Protein AF-A0A4Q3VK44-F1 (afdb_monomer)

Solvent-accessible surface area (backbone atoms only — not comparable to full-atom values): 5790 Å² total; per-residue (Å²): 131,89,72,90,63,63,54,71,59,54,48,50,52,52,51,51,50,52,51,50,54,51,50,53,52,50,52,52,50,31,58,75,70,68,22,77,59,22,36,64,91,47,73,92,56,60,72,62,84,53,79,90,42,42,72,66,26,26,54,54,34,42,50,52,55,50,50,54,52,52,49,53,51,53,50,51,53,49,51,54,48,46,58,72,71,54,60,96,82,49,73,83,63,60,65,76,79,110

Secondary structure (DSSP, 8-state):
------HHHHHHHHHHHHHHHHHHHHHHHHHHTT-TTSSTT--SS-----GGG-HHHHHHHHHHHHHHHHHHHHHHHHHHHHHHHS-TTSHHHHTT--

Mean predicted aligned error: 10.33 Å

Foldseek 3Di:
DDDPPPCVLVVLVVVLVVLVVVLVVLVVVCVVVVLCPLQPPDPPDSPDPDVVSDPVSSVSNNVSSVSVVVSVVSVVVSVVCCPVVDDPDDPVVVVVVD

pLDDT: mean 77.6, std 15.22, range [37.81, 96.0]

Radius of gyration: 18.38 Å; Cα contacts (8 Å, |Δi|>4): 56; chains: 1; bounding box: 50×28×42 Å

Structure (mmCIF, N/CA/C/O backbone):
data_AF-A0A4Q3VK44-F1
#
_entry.id   AF-A0A4Q3VK44-F1
#
loop_
_atom_site.group_PDB
_atom_site.id
_atom_site.type_symbol
_atom_site.label_atom_id
_atom_site.label_alt_id
_atom_site.label_comp_id
_atom_site.label_asym_id
_atom_site.label_entity_id
_atom_site.label_seq_id
_atom_site.pdbx_PDB_ins_code
_atom_site.Cartn_x
_atom_site.Cartn_y
_atom_site.Cartn_z
_atom_site.occupancy
_atom_site.B_iso_or_equiv
_atom_site.auth_seq_id
_atom_site.auth_comp_id
_atom_site.auth_asym_id
_atom_site.auth_atom_id
_atom_site.pdbx_PDB_model_num
ATOM 1 N N . MET A 1 1 ? -29.161 10.715 18.474 1.00 37.81 1 MET A N 1
ATOM 2 C CA . MET A 1 1 ? -28.484 9.730 19.346 1.00 37.81 1 MET A CA 1
ATOM 3 C C . MET A 1 1 ? -26.992 9.792 19.032 1.00 37.81 1 MET A C 1
ATOM 5 O O . MET A 1 1 ? -26.635 9.383 17.934 1.00 37.81 1 MET A O 1
ATOM 9 N N . PRO A 1 2 ? -26.130 10.383 19.879 1.00 45.47 2 PRO A N 1
ATOM 10 C CA . PRO A 1 2 ? -24.696 10.406 19.609 1.00 45.47 2 PRO A CA 1
ATOM 11 C C . PRO A 1 2 ? -24.111 9.024 19.925 1.00 45.47 2 PRO A C 1
ATOM 13 O O . PRO A 1 2 ? -23.818 8.692 21.070 1.00 45.47 2 PRO A O 1
ATOM 16 N N . GLU A 1 3 ? -24.003 8.187 18.896 1.00 53.88 3 GLU A N 1
ATOM 17 C CA . GLU A 1 3 ? -23.209 6.963 18.935 1.00 53.88 3 GLU A CA 1
ATOM 18 C C . GLU A 1 3 ? -21.763 7.363 19.248 1.00 53.88 3 GLU A C 1
ATOM 20 O O . GLU A 1 3 ? -21.166 8.142 18.500 1.00 53.88 3 G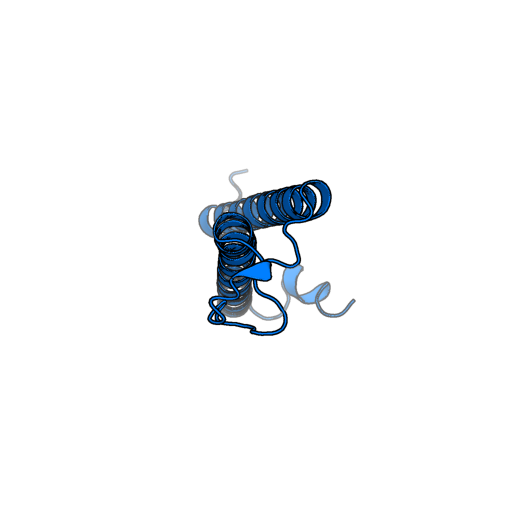LU A O 1
ATOM 25 N N . ASN A 1 4 ? -21.198 6.867 20.357 1.00 56.00 4 ASN A N 1
ATOM 26 C CA . ASN A 1 4 ? -19.759 6.952 20.587 1.00 56.00 4 ASN A CA 1
ATOM 27 C C . ASN A 1 4 ? -19.104 6.079 19.506 1.00 56.00 4 ASN A C 1
ATOM 29 O O . ASN A 1 4 ? -18.966 4.862 19.591 1.00 56.00 4 ASN A O 1
ATOM 33 N N . ARG A 1 5 ? -18.867 6.693 18.355 1.00 61.66 5 ARG A N 1
ATOM 34 C CA . ARG A 1 5 ? -18.213 6.051 17.236 1.00 61.66 5 ARG A CA 1
ATOM 35 C C . ARG A 1 5 ? -16.736 6.147 17.566 1.00 61.66 5 ARG A C 1
ATOM 37 O O . ARG A 1 5 ? -16.248 7.237 17.847 1.00 61.66 5 ARG A O 1
ATOM 44 N N . ASN A 1 6 ? -16.027 5.022 17.574 1.00 65.62 6 ASN A N 1
ATOM 45 C CA . ASN A 1 6 ? -14.568 5.007 17.677 1.00 65.62 6 ASN A CA 1
ATOM 46 C C . ASN A 1 6 ? -13.989 5.684 16.421 1.00 65.62 6 ASN A C 1
ATOM 48 O O . ASN A 1 6 ? -13.533 5.011 15.499 1.00 65.62 6 ASN A O 1
ATOM 52 N N . THR A 1 7 ? -14.073 7.012 16.349 1.00 73.88 7 THR A N 1
ATOM 53 C CA . THR A 1 7 ? -13.762 7.830 15.173 1.00 73.88 7 THR A CA 1
ATOM 54 C C . THR A 1 7 ? -12.325 7.619 14.737 1.00 73.88 7 THR A C 1
ATOM 56 O O . THR A 1 7 ? -12.083 7.518 13.544 1.00 73.88 7 THR A O 1
ATOM 59 N N . GLY A 1 8 ? -11.398 7.420 15.680 1.00 80.62 8 GLY A N 1
ATOM 60 C CA . GLY A 1 8 ? -10.009 7.067 15.377 1.00 80.62 8 GLY A CA 1
ATOM 61 C C . GLY A 1 8 ? -9.849 5.711 14.676 1.00 80.62 8 GLY A C 1
ATOM 62 O O . GLY A 1 8 ? -9.104 5.614 13.708 1.00 80.62 8 GLY A O 1
ATOM 63 N N . PHE A 1 9 ? -10.576 4.672 15.106 1.00 83.06 9 PHE A N 1
ATOM 64 C CA . PHE A 1 9 ? -10.524 3.350 14.462 1.00 83.06 9 PHE A CA 1
ATOM 65 C C . PHE A 1 9 ? -11.199 3.369 13.087 1.00 83.06 9 PHE A C 1
ATOM 67 O O . PHE A 1 9 ? -10.669 2.824 12.124 1.00 83.06 9 PHE A O 1
ATOM 74 N N . VAL A 1 10 ? -12.353 4.036 12.986 1.00 84.69 10 VAL A N 1
ATOM 75 C CA . VAL A 1 10 ? -13.087 4.189 11.724 1.00 84.69 10 VAL A CA 1
ATOM 76 C C . VAL A 1 10 ? -12.272 5.006 10.720 1.00 84.69 10 VAL A C 1
ATOM 78 O O . VAL A 1 10 ? -12.158 4.597 9.570 1.00 84.69 10 VAL A O 1
ATOM 81 N N . ALA A 1 11 ? -11.662 6.114 11.147 1.00 87.69 11 ALA A N 1
ATOM 82 C CA . ALA A 1 11 ? -10.780 6.912 10.302 1.00 87.69 11 ALA A CA 1
ATOM 83 C C . ALA A 1 11 ? -9.582 6.086 9.821 1.00 87.69 11 ALA A C 1
ATOM 85 O O . ALA A 1 11 ? -9.310 6.070 8.627 1.00 87.69 11 ALA A O 1
ATOM 86 N N . PHE A 1 12 ? -8.933 5.332 10.714 1.00 88.88 12 PHE A N 1
ATOM 87 C CA . PHE A 1 12 ? -7.818 4.460 10.345 1.00 88.88 12 PHE A CA 1
ATOM 88 C C . PHE A 1 12 ? -8.224 3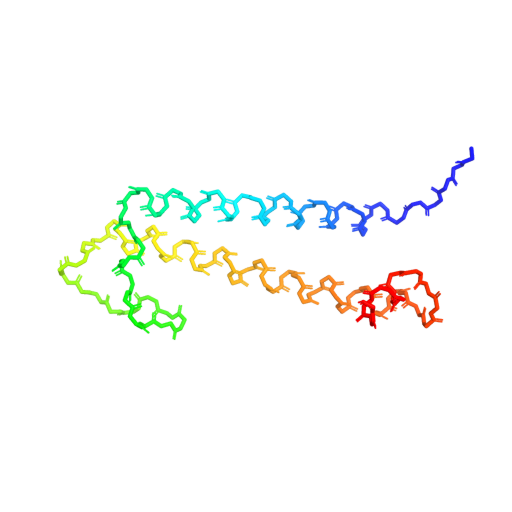.387 9.323 1.00 88.88 12 PHE A C 1
ATOM 90 O O . PHE A 1 12 ? -7.520 3.186 8.336 1.00 88.88 12 PHE A O 1
ATOM 97 N N . ALA A 1 13 ? -9.382 2.747 9.509 1.00 89.94 13 ALA A N 1
ATOM 98 C CA . ALA A 1 13 ? -9.906 1.758 8.569 1.00 89.94 13 ALA A CA 1
ATOM 99 C C . ALA A 1 13 ? -10.205 2.367 7.187 1.00 89.94 13 ALA A C 1
ATOM 101 O O . ALA A 1 13 ? -9.830 1.790 6.166 1.00 89.94 13 ALA A O 1
ATOM 102 N N . TRP A 1 14 ? -10.823 3.553 7.138 1.00 92.50 14 TRP A N 1
ATOM 103 C CA . TRP A 1 14 ? -11.062 4.272 5.882 1.00 92.50 14 TRP A CA 1
ATOM 104 C C . TRP A 1 14 ? -9.763 4.717 5.206 1.00 92.50 14 TRP A C 1
ATOM 106 O O . TRP A 1 14 ? -9.630 4.568 3.993 1.00 92.50 14 TRP A O 1
ATOM 116 N N . SER A 1 15 ? -8.781 5.205 5.969 1.00 91.62 15 SER A N 1
ATOM 117 C CA . SER A 1 15 ? -7.456 5.535 5.437 1.00 91.62 15 SER A CA 1
ATOM 118 C C . SER A 1 15 ? -6.780 4.306 4.832 1.00 91.62 15 SER A C 1
ATOM 120 O O . SER A 1 15 ? -6.266 4.382 3.718 1.00 91.62 15 SER A O 1
ATOM 122 N N . LEU A 1 16 ? -6.829 3.159 5.518 1.00 93.25 16 LEU A N 1
ATOM 123 C CA . LEU A 1 16 ? -6.270 1.907 5.012 1.00 93.25 16 LEU A CA 1
ATOM 124 C C . LEU A 1 16 ? -6.963 1.465 3.714 1.00 93.25 16 LEU A C 1
ATOM 126 O O . LEU A 1 16 ? -6.290 1.031 2.779 1.00 93.25 16 LEU A O 1
ATOM 130 N N . LEU A 1 17 ? -8.289 1.607 3.628 1.00 93.44 17 LEU A N 1
ATOM 131 C CA . LEU A 1 17 ? -9.055 1.295 2.421 1.00 93.44 17 LEU A CA 1
ATOM 132 C C . LEU A 1 17 ? -8.615 2.165 1.236 1.00 93.44 17 LEU A C 1
ATOM 134 O O . LEU A 1 17 ? -8.312 1.635 0.168 1.00 93.44 17 LEU A O 1
ATOM 138 N N . VAL A 1 18 ? -8.532 3.483 1.428 1.00 95.25 18 VAL A N 1
ATOM 139 C CA . VAL A 1 18 ? -8.095 4.419 0.379 1.00 95.25 18 VAL A CA 1
ATOM 140 C C . VAL A 1 18 ? -6.668 4.106 -0.074 1.00 95.25 18 VAL A C 1
ATOM 142 O O . VAL A 1 18 ? -6.409 4.065 -1.276 1.00 95.25 18 VAL A O 1
ATOM 145 N N . LEU A 1 19 ? -5.756 3.815 0.861 1.00 94.12 19 LEU A N 1
ATOM 146 C CA . LEU A 1 19 ? -4.381 3.421 0.539 1.00 94.12 19 LEU A CA 1
ATOM 147 C C . LEU A 1 19 ? -4.326 2.124 -0.281 1.00 94.12 19 LEU A C 1
ATOM 149 O O . LEU A 1 19 ? -3.549 2.041 -1.229 1.00 94.12 19 LEU A O 1
ATOM 153 N N . ASN A 1 20 ? -5.169 1.135 0.028 1.00 94.94 20 ASN A N 1
ATOM 154 C CA . ASN A 1 20 ? -5.266 -0.094 -0.766 1.00 94.94 20 ASN A CA 1
ATOM 155 C C . ASN A 1 20 ? -5.762 0.186 -2.190 1.00 94.94 20 ASN A C 1
ATOM 157 O O . ASN A 1 20 ? -5.168 -0.300 -3.150 1.00 94.94 20 ASN A O 1
ATOM 161 N N . VAL A 1 21 ? -6.810 1.001 -2.342 1.00 96.00 21 VAL A N 1
ATOM 162 C CA . VAL A 1 21 ? -7.334 1.385 -3.663 1.00 96.00 21 VAL A CA 1
ATOM 163 C C . VAL A 1 21 ? -6.268 2.121 -4.478 1.00 96.00 21 VAL A C 1
ATOM 165 O O . VAL A 1 21 ? -6.051 1.794 -5.646 1.00 96.00 21 VAL A O 1
ATOM 168 N N . ALA A 1 22 ? -5.546 3.057 -3.857 1.00 94.25 22 ALA A N 1
ATOM 169 C CA . ALA A 1 22 ? -4.432 3.753 -4.493 1.00 94.25 22 ALA A CA 1
ATOM 170 C C . ALA A 1 22 ? -3.315 2.782 -4.913 1.00 94.25 22 ALA A C 1
ATOM 172 O O . ALA A 1 22 ? -2.790 2.891 -6.022 1.00 94.25 22 ALA A O 1
ATOM 173 N N . ALA A 1 23 ? -2.993 1.789 -4.078 1.00 93.31 23 ALA A N 1
ATOM 174 C CA . ALA A 1 23 ? -1.967 0.801 -4.392 1.00 93.31 23 ALA A CA 1
ATOM 175 C C . ALA A 1 23 ? -2.340 -0.130 -5.546 1.00 93.31 23 ALA A C 1
ATOM 177 O O . ALA A 1 23 ? -1.490 -0.429 -6.389 1.00 93.31 23 ALA A O 1
ATOM 178 N N . VAL A 1 24 ? -3.608 -0.536 -5.630 1.00 93.44 24 VAL A N 1
ATOM 179 C CA . VAL A 1 24 ? -4.134 -1.295 -6.772 1.00 93.44 24 VAL A CA 1
ATOM 180 C C . VAL A 1 24 ? -4.069 -0.452 -8.045 1.00 93.44 24 VAL A C 1
ATOM 182 O O . VAL A 1 24 ? -3.563 -0.929 -9.059 1.00 93.44 24 VAL A O 1
ATOM 185 N N . GLY A 1 25 ? -4.499 0.813 -7.990 1.00 94.69 25 GLY A N 1
ATOM 186 C CA . GLY A 1 25 ? -4.407 1.738 -9.124 1.00 94.69 25 GLY A CA 1
ATOM 187 C C . GLY A 1 25 ? -2.968 1.937 -9.609 1.00 94.69 25 GLY A C 1
ATOM 188 O O . GLY A 1 25 ? -2.698 1.868 -10.808 1.00 94.69 25 GLY A O 1
ATOM 189 N N . TRP A 1 26 ? -2.018 2.086 -8.682 1.00 92.69 26 TRP A N 1
ATOM 190 C CA . TRP A 1 26 ? -0.593 2.147 -9.008 1.00 92.69 26 TRP A CA 1
ATOM 191 C C . TRP A 1 26 ? -0.100 0.854 -9.672 1.00 92.69 26 TRP A C 1
ATOM 193 O O . TRP A 1 26 ? 0.600 0.905 -10.678 1.00 92.69 26 TRP A O 1
ATOM 203 N N . GLY A 1 27 ? -0.520 -0.316 -9.181 1.00 90.31 27 GLY A N 1
ATOM 204 C CA . GLY A 1 27 ? -0.204 -1.603 -9.812 1.00 90.31 27 GLY A CA 1
ATOM 205 C C . GLY A 1 27 ? -0.738 -1.723 -11.2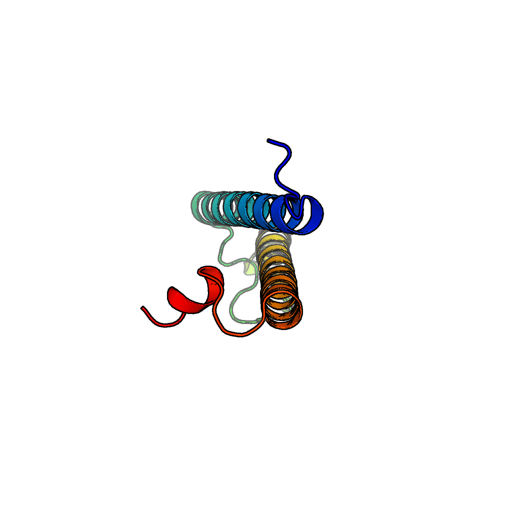46 1.00 90.31 27 GLY A C 1
ATOM 206 O O . GLY A 1 27 ? -0.047 -2.233 -12.131 1.00 90.31 27 GLY A O 1
ATOM 207 N N . VAL A 1 28 ? -1.936 -1.193 -11.516 1.00 92.50 28 VAL A N 1
ATOM 208 C CA . VAL A 1 28 ? -2.492 -1.112 -12.879 1.00 92.50 28 VAL A CA 1
ATOM 209 C C . VAL A 1 28 ? -1.622 -0.225 -13.773 1.00 92.50 28 VAL A C 1
ATOM 211 O O . VAL A 1 28 ? -1.322 -0.614 -14.903 1.00 92.50 28 VAL A O 1
ATOM 214 N N . PHE A 1 29 ? -1.156 0.919 -13.263 1.00 91.12 29 PHE A N 1
ATOM 215 C CA . PHE A 1 29 ? -0.227 1.796 -13.981 1.00 91.12 29 PHE A CA 1
ATOM 216 C C . PHE A 1 29 ? 1.088 1.081 -14.333 1.00 91.12 29 PHE A C 1
ATOM 218 O O . PHE A 1 29 ? 1.525 1.142 -15.483 1.00 91.12 29 PHE A O 1
ATOM 225 N N . LEU A 1 30 ? 1.675 0.326 -13.395 1.00 87.75 30 LEU A N 1
ATOM 226 C CA . LEU A 1 30 ? 2.873 -0.484 -13.656 1.00 87.75 30 LEU A CA 1
ATOM 227 C C . LEU A 1 30 ? 2.656 -1.476 -14.800 1.00 87.75 30 LEU A C 1
ATOM 229 O O . LEU A 1 30 ? 3.515 -1.623 -15.672 1.00 87.75 30 LEU A O 1
ATOM 233 N N . ARG A 1 31 ? 1.504 -2.154 -14.802 1.00 88.12 31 ARG A N 1
ATOM 234 C CA . ARG A 1 31 ? 1.160 -3.139 -15.830 1.00 88.12 31 ARG A CA 1
ATOM 235 C C . ARG A 1 31 ? 0.976 -2.487 -17.198 1.00 88.12 31 ARG A C 1
ATOM 237 O O . ARG A 1 31 ? 1.496 -3.008 -18.181 1.00 88.12 31 ARG A O 1
ATOM 244 N N . ALA A 1 32 ? 0.281 -1.350 -17.261 1.00 89.62 32 ALA A N 1
ATOM 245 C CA . ALA A 1 32 ? 0.079 -0.601 -18.501 1.00 89.62 32 ALA A CA 1
ATOM 246 C C . ALA A 1 32 ? 1.405 -0.070 -19.072 1.00 89.62 32 ALA A C 1
ATOM 248 O O . ALA A 1 32 ? 1.650 -0.180 -20.271 1.00 89.62 32 ALA A O 1
ATOM 249 N N . GLY A 1 33 ? 2.287 0.437 -18.206 1.00 84.88 33 GLY A N 1
ATOM 250 C CA . GLY A 1 33 ? 3.608 0.946 -18.578 1.00 84.88 33 GLY A CA 1
ATOM 251 C C . GLY A 1 33 ? 4.679 -0.124 -18.808 1.00 84.88 33 GLY A C 1
ATOM 252 O O . GLY A 1 33 ? 5.815 0.225 -19.110 1.00 84.88 33 GLY A O 1
ATOM 253 N N . ARG A 1 34 ? 4.348 -1.419 -18.667 1.00 82.06 34 ARG A N 1
ATOM 254 C CA . ARG A 1 34 ? 5.301 -2.547 -18.734 1.00 82.06 34 ARG A CA 1
ATOM 255 C C . ARG A 1 34 ? 6.484 -2.403 -17.763 1.00 82.06 34 ARG A C 1
ATOM 257 O O . ARG A 1 34 ? 7.573 -2.899 -18.029 1.00 82.06 34 ARG A O 1
ATOM 264 N N . PHE A 1 35 ? 6.251 -1.766 -16.615 1.00 80.56 35 PHE A N 1
ATOM 265 C CA . PHE A 1 35 ? 7.268 -1.542 -15.584 1.00 80.56 35 PHE A CA 1
ATOM 266 C C . PHE A 1 35 ? 7.341 -2.657 -14.532 1.00 80.56 35 PHE A C 1
ATOM 268 O O . PHE A 1 35 ? 8.186 -2.594 -13.645 1.00 80.56 35 PHE A O 1
ATOM 275 N N . GLY A 1 36 ? 6.467 -3.667 -14.618 1.00 71.25 36 GLY A N 1
ATOM 276 C CA . GLY A 1 36 ? 6.327 -4.742 -13.624 1.00 71.25 36 GLY A CA 1
ATOM 277 C C . GLY A 1 36 ? 7.504 -5.720 -13.519 1.00 71.25 36 GLY A C 1
ATOM 278 O O . GLY A 1 36 ? 7.465 -6.590 -12.660 1.00 71.25 36 GLY A O 1
ATOM 279 N N . ASP A 1 37 ? 8.520 -5.559 -14.372 1.00 76.44 37 ASP A N 1
ATOM 280 C CA . ASP A 1 37 ? 9.741 -6.366 -14.404 1.00 76.44 37 ASP A CA 1
ATOM 281 C C . ASP A 1 37 ? 11.010 -5.523 -14.148 1.00 76.44 37 ASP A C 1
ATOM 283 O O . ASP A 1 37 ? 12.112 -5.944 -14.482 1.00 76.44 37 ASP A O 1
ATOM 287 N N . GLY A 1 38 ? 10.914 -4.329 -13.569 1.00 73.50 38 GLY A N 1
ATOM 288 C CA . GLY A 1 38 ? 12.067 -3.536 -13.136 1.00 73.50 38 GLY A CA 1
ATOM 289 C C . GLY A 1 38 ? 12.988 -4.243 -12.125 1.00 73.50 38 GLY A C 1
ATOM 290 O O . GLY A 1 38 ? 14.202 -4.262 -12.321 1.00 73.50 38 GLY A O 1
ATOM 291 N N . CYS A 1 39 ? 12.439 -4.844 -11.067 1.00 72.38 39 CYS A N 1
ATOM 292 C CA . CYS A 1 39 ? 13.179 -5.413 -9.929 1.00 72.38 39 CYS A CA 1
ATOM 293 C C . CYS A 1 39 ? 13.509 -6.909 -10.064 1.00 72.38 39 CYS A C 1
ATOM 295 O O . CYS A 1 39 ? 14.341 -7.426 -9.318 1.00 72.38 39 CYS A O 1
ATOM 297 N N . GLY A 1 40 ? 12.878 -7.616 -11.006 1.00 72.81 40 GLY A N 1
ATOM 298 C CA . GLY A 1 40 ? 13.100 -9.050 -11.217 1.00 72.81 40 GLY A CA 1
ATOM 299 C C . GLY A 1 40 ? 12.744 -9.921 -10.005 1.00 72.81 40 GLY A C 1
ATOM 300 O O . GLY A 1 40 ? 11.842 -9.595 -9.229 1.00 72.81 40 GLY A O 1
ATOM 301 N N . GLY A 1 41 ? 13.444 -11.052 -9.862 1.00 72.06 41 GLY A N 1
ATOM 302 C CA . GLY A 1 41 ? 13.183 -12.060 -8.823 1.00 72.06 41 GLY A CA 1
ATOM 303 C C . GLY A 1 41 ? 13.639 -11.675 -7.412 1.00 72.06 41 GLY A C 1
ATOM 304 O O . GLY A 1 41 ? 13.284 -12.357 -6.455 1.00 72.06 41 GLY A O 1
ATOM 305 N N . ASN A 1 42 ? 14.382 -10.576 -7.258 1.00 70.62 42 ASN A N 1
ATOM 306 C CA . ASN A 1 42 ? 14.884 -10.153 -5.957 1.00 70.62 42 ASN A CA 1
ATOM 307 C C . ASN A 1 42 ? 13.793 -9.411 -5.181 1.00 70.62 42 ASN A C 1
ATOM 309 O O . ASN A 1 42 ? 13.428 -8.269 -5.471 1.00 70.62 42 ASN A O 1
ATOM 313 N N . TRP A 1 43 ? 13.242 -10.109 -4.196 1.00 68.19 43 TRP A N 1
ATOM 314 C CA . TRP A 1 43 ? 12.276 -9.632 -3.215 1.00 68.19 43 TRP A CA 1
ATOM 315 C C . TRP A 1 43 ? 12.836 -9.990 -1.830 1.00 68.19 43 TRP A C 1
ATOM 317 O O . TRP A 1 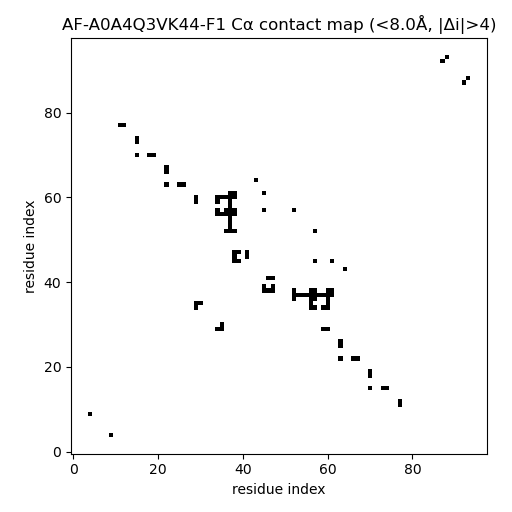43 ? 13.287 -11.123 -1.670 1.00 68.19 43 TRP A O 1
ATOM 327 N N . PRO A 1 44 ? 12.877 -9.076 -0.838 1.00 65.50 44 PRO A N 1
ATOM 328 C CA . PRO A 1 44 ? 12.129 -7.813 -0.725 1.00 65.50 44 PRO A CA 1
ATOM 329 C C . PRO A 1 44 ? 12.870 -6.573 -1.245 1.00 65.50 44 PRO A C 1
ATOM 331 O O . PRO A 1 44 ? 12.254 -5.545 -1.519 1.00 65.50 44 PRO A O 1
ATOM 334 N N . LEU A 1 45 ? 14.192 -6.655 -1.370 1.00 65.69 45 LEU A N 1
ATOM 335 C CA . LEU A 1 45 ? 15.044 -5.547 -1.785 1.00 65.69 45 LEU A CA 1
ATOM 336 C C . LEU A 1 45 ? 15.254 -5.640 -3.300 1.00 65.69 45 LEU A C 1
ATOM 338 O O . LEU A 1 45 ? 15.7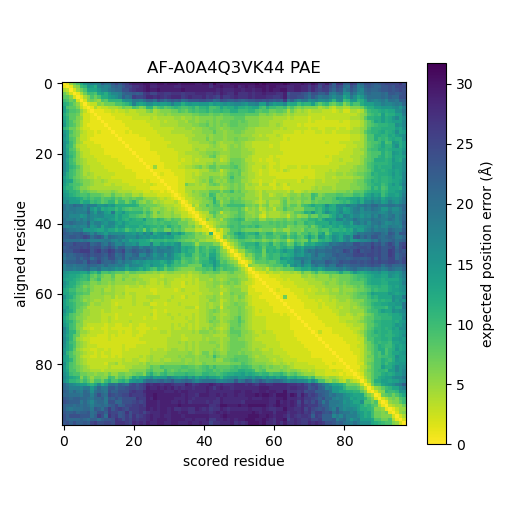41 -6.653 -3.795 1.00 65.69 45 LEU A O 1
ATOM 342 N N . CYS A 1 46 ? 14.898 -4.577 -4.028 1.00 75.00 46 CYS A N 1
ATOM 343 C CA . CYS A 1 46 ? 15.112 -4.403 -5.474 1.00 75.00 46 CYS A CA 1
ATOM 344 C C . CYS A 1 46 ? 16.615 -4.200 -5.797 1.00 75.00 46 CYS A C 1
ATOM 346 O O . CYS A 1 46 ? 17.010 -3.224 -6.429 1.00 75.00 46 CYS A O 1
ATOM 348 N N . GLY A 1 47 ? 17.469 -5.069 -5.250 1.00 61.25 47 GLY A N 1
ATOM 349 C CA . GLY A 1 47 ? 18.910 -4.860 -5.094 1.00 61.25 47 GLY A CA 1
ATOM 350 C C . GLY A 1 47 ? 19.759 -5.212 -6.312 1.00 61.25 47 GLY A C 1
ATOM 351 O O . GLY A 1 47 ? 20.947 -4.909 -6.311 1.00 61.25 47 GLY A O 1
ATOM 352 N N . GLU A 1 48 ? 19.187 -5.809 -7.360 1.00 62.56 48 GLU A N 1
ATOM 353 C CA . GLU A 1 48 ? 19.946 -6.058 -8.588 1.00 62.56 48 GLU A CA 1
ATOM 354 C C . GLU A 1 48 ? 19.925 -4.797 -9.446 1.00 62.56 48 GLU A C 1
ATOM 356 O O . GLU A 1 48 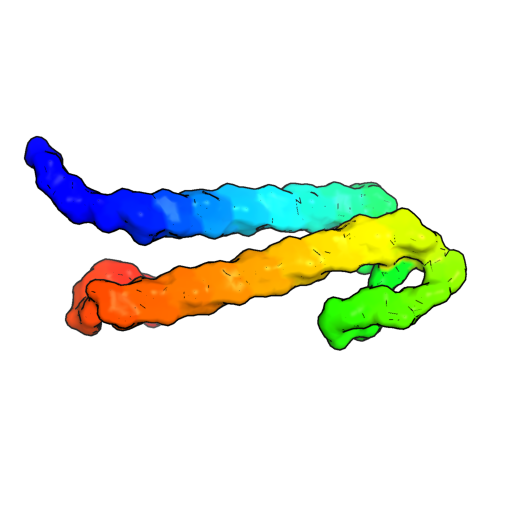? 18.885 -4.391 -9.980 1.00 62.56 48 GLU A O 1
ATOM 361 N N . SER A 1 49 ? 21.085 -4.176 -9.627 1.00 59.38 49 SER A N 1
ATOM 362 C CA . SER A 1 49 ? 21.223 -3.033 -10.513 1.00 59.38 49 SER A CA 1
ATOM 363 C C . SER A 1 49 ? 21.252 -3.457 -11.987 1.00 59.38 49 SER A C 1
ATOM 365 O O . SER A 1 49 ? 22.144 -3.063 -12.724 1.00 59.38 49 SER A O 1
ATOM 367 N N . ASN A 1 50 ? 20.277 -4.247 -12.452 1.00 58.25 50 ASN A N 1
ATOM 368 C CA . ASN A 1 50 ? 20.332 -4.827 -13.791 1.00 58.25 50 ASN A CA 1
ATOM 369 C C . ASN A 1 50 ? 20.288 -3.727 -14.880 1.00 58.25 50 ASN A C 1
ATOM 371 O O . ASN A 1 50 ? 19.255 -3.053 -15.022 1.00 58.25 50 ASN A O 1
ATOM 375 N N . PRO A 1 51 ? 21.365 -3.523 -15.668 1.00 60.12 51 PRO A N 1
ATOM 376 C CA . PRO A 1 51 ? 21.412 -2.486 -16.701 1.00 60.12 51 PRO A CA 1
ATOM 377 C C . PRO A 1 51 ? 20.347 -2.692 -17.788 1.00 60.12 51 PRO A C 1
ATOM 379 O O . PRO A 1 51 ? 19.855 -1.718 -18.348 1.00 60.12 51 PRO A O 1
ATOM 382 N N . VAL A 1 52 ? 19.905 -3.935 -18.005 1.00 65.88 52 VAL A N 1
ATOM 383 C CA . VAL A 1 52 ? 18.890 -4.302 -19.009 1.00 65.88 52 VAL A CA 1
ATOM 384 C C . VAL A 1 52 ? 17.489 -3.774 -18.668 1.00 65.88 52 VAL A C 1
ATOM 386 O O . VAL A 1 52 ? 16.706 -3.478 -19.563 1.00 65.88 52 VAL A O 1
ATOM 389 N N . ARG A 1 53 ? 17.152 -3.632 -17.378 1.00 68.69 53 ARG A N 1
ATOM 390 C CA . ARG A 1 53 ? 15.786 -3.295 -16.919 1.00 68.69 53 ARG A CA 1
ATOM 391 C C . ARG A 1 53 ? 15.558 -1.787 -16.713 1.00 68.69 53 ARG A C 1
ATOM 393 O O . ARG A 1 53 ? 14.454 -1.373 -16.379 1.00 68.69 53 ARG A O 1
ATOM 400 N N . GLY A 1 54 ? 16.579 -0.954 -16.950 1.00 72.44 54 GLY A N 1
ATOM 401 C CA . GLY A 1 54 ? 16.507 0.508 -16.826 1.00 72.44 54 GLY A CA 1
ATOM 402 C C . GLY A 1 54 ? 16.351 1.010 -15.380 1.00 72.44 54 GLY A C 1
ATOM 403 O O . GLY A 1 54 ? 15.844 0.317 -14.499 1.00 72.44 54 GLY A O 1
ATOM 404 N N . GLN A 1 55 ? 16.819 2.229 -15.100 1.00 79.50 55 GLN A N 1
ATOM 405 C CA . GLN A 1 55 ? 16.751 2.821 -13.752 1.00 79.50 55 GLN A CA 1
ATOM 406 C C . GLN A 1 55 ? 15.318 3.231 -13.365 1.00 79.50 55 GLN A C 1
ATOM 408 O O . GLN A 1 55 ? 14.907 3.051 -12.221 1.00 79.50 55 GLN A O 1
ATOM 413 N N . ILE A 1 56 ? 14.539 3.736 -14.328 1.00 82.69 56 ILE A N 1
ATOM 414 C CA . ILE A 1 56 ? 13.170 4.229 -14.106 1.00 82.69 56 ILE A CA 1
ATOM 415 C C . ILE A 1 56 ? 12.218 3.081 -13.750 1.00 82.69 56 ILE A C 1
ATOM 417 O O . ILE A 1 56 ? 11.492 3.176 -12.765 1.00 82.69 56 ILE A O 1
ATOM 421 N N . SER A 1 57 ? 12.264 1.967 -14.491 1.00 82.94 57 SER A N 1
ATOM 422 C CA . SER A 1 57 ? 11.411 0.803 -14.210 1.00 82.94 57 SER A CA 1
ATOM 423 C C . SER A 1 57 ? 11.674 0.231 -12.814 1.00 82.94 57 SER A C 1
ATOM 425 O O . SER A 1 57 ? 10.737 -0.123 -12.107 1.00 82.94 57 SER A O 1
ATOM 427 N N . ARG A 1 58 ? 12.944 0.204 -12.383 1.00 80.69 58 ARG A N 1
ATOM 428 C CA . ARG A 1 58 ? 13.346 -0.205 -11.028 1.00 80.69 58 ARG A CA 1
ATOM 429 C C . ARG A 1 58 ? 12.785 0.708 -9.942 1.00 80.69 58 ARG A C 1
ATOM 431 O O . ARG A 1 58 ? 12.275 0.213 -8.944 1.00 80.69 58 ARG A O 1
ATOM 438 N N . LEU A 1 59 ? 12.855 2.026 -10.131 1.00 84.25 59 LEU A N 1
AT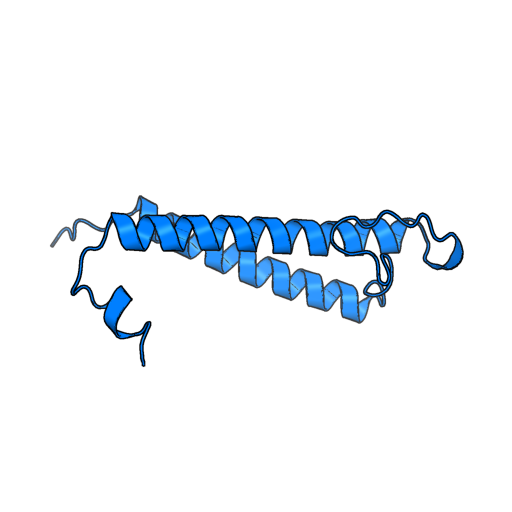OM 439 C CA . LEU A 1 59 ? 12.304 2.996 -9.179 1.00 84.25 59 LEU A CA 1
ATOM 440 C C . LEU A 1 59 ? 10.779 2.873 -9.058 1.00 84.25 59 LEU A C 1
ATOM 442 O O . LEU A 1 59 ? 10.247 2.899 -7.949 1.00 84.25 59 LEU A O 1
ATOM 446 N N . ILE A 1 60 ? 10.082 2.706 -10.185 1.00 87.25 60 ILE A N 1
ATOM 447 C CA . ILE A 1 60 ? 8.620 2.575 -10.225 1.00 87.25 60 ILE A CA 1
ATOM 448 C C . ILE A 1 60 ? 8.163 1.247 -9.602 1.00 87.25 60 ILE A C 1
ATOM 450 O O . ILE A 1 60 ? 7.228 1.229 -8.801 1.00 87.25 60 ILE A O 1
ATOM 454 N N . GLU A 1 61 ? 8.820 0.130 -9.922 1.00 84.75 61 GLU A N 1
ATOM 455 C CA . GLU A 1 61 ? 8.469 -1.155 -9.314 1.00 84.75 61 GLU A CA 1
ATOM 456 C C . GLU A 1 61 ? 8.863 -1.219 -7.835 1.00 84.75 61 GLU A C 1
ATOM 458 O O . GLU A 1 61 ? 8.095 -1.701 -6.999 1.00 84.75 61 GLU A O 1
ATOM 463 N N . GLY A 1 62 ? 10.020 -0.658 -7.485 1.00 86.25 62 GLY A N 1
ATOM 464 C CA . GLY A 1 62 ? 10.465 -0.525 -6.104 1.00 86.25 62 GLY A CA 1
ATOM 465 C C . GLY A 1 62 ? 9.480 0.282 -5.256 1.00 86.25 62 GLY A C 1
ATOM 466 O O . GLY A 1 62 ? 9.156 -0.136 -4.145 1.00 86.25 62 GLY A O 1
ATOM 467 N N . SER A 1 63 ? 8.938 1.387 -5.783 1.00 87.19 63 SER A N 1
ATOM 468 C CA . SER A 1 63 ? 7.940 2.192 -5.067 1.00 87.19 63 SER A CA 1
ATOM 469 C C . SER A 1 63 ? 6.622 1.442 -4.870 1.00 87.19 63 SER A C 1
ATOM 471 O O . SER A 1 63 ? 6.048 1.499 -3.781 1.00 87.19 63 SER A O 1
ATOM 473 N N . HIS A 1 64 ? 6.174 0.670 -5.868 1.00 88.19 64 HIS A N 1
ATOM 474 C CA . HIS A 1 64 ? 4.995 -0.185 -5.728 1.00 88.19 64 HIS A CA 1
ATOM 475 C C . HIS A 1 64 ? 5.189 -1.232 -4.624 1.00 88.19 64 HIS A C 1
ATOM 477 O O . HIS A 1 64 ? 4.353 -1.324 -3.726 1.00 88.19 64 HIS A O 1
ATOM 483 N N . ARG A 1 65 ? 6.323 -1.950 -4.629 1.00 88.88 65 ARG A N 1
ATOM 484 C CA . ARG A 1 65 ? 6.661 -2.954 -3.602 1.00 88.88 65 ARG A CA 1
ATOM 485 C C . ARG A 1 65 ? 6.772 -2.340 -2.201 1.00 88.88 65 ARG A C 1
ATOM 487 O O . ARG A 1 65 ? 6.309 -2.937 -1.225 1.00 88.88 65 ARG A O 1
ATOM 494 N N . ALA A 1 66 ? 7.358 -1.149 -2.085 1.00 88.69 66 ALA A N 1
ATOM 495 C CA . ALA A 1 66 ? 7.470 -0.434 -0.815 1.00 88.69 66 ALA A CA 1
ATOM 496 C C . ALA A 1 66 ? 6.089 -0.035 -0.271 1.00 88.69 66 ALA A C 1
ATOM 498 O O . ALA A 1 66 ? 5.791 -0.265 0.902 1.00 88.69 66 ALA A O 1
ATOM 499 N N . MET A 1 67 ? 5.218 0.490 -1.136 1.00 89.56 67 MET A N 1
ATOM 500 C CA . MET A 1 67 ? 3.858 0.871 -0.765 1.00 89.56 67 MET A CA 1
ATOM 501 C C . MET A 1 67 ? 3.033 -0.338 -0.309 1.00 89.56 67 MET A C 1
ATOM 503 O O . MET A 1 67 ? 2.408 -0.277 0.749 1.00 89.56 67 MET A O 1
ATOM 507 N N . THR A 1 68 ? 3.065 -1.457 -1.042 1.00 90.25 68 THR A N 1
ATOM 508 C CA . THR A 1 68 ? 2.344 -2.677 -0.634 1.00 90.25 68 THR A CA 1
ATOM 509 C C . THR A 1 68 ? 2.875 -3.244 0.682 1.00 90.25 68 THR A C 1
ATOM 511 O O . THR A 1 68 ? 2.090 -3.708 1.507 1.00 90.25 68 THR A O 1
ATOM 514 N N . SER A 1 69 ? 4.188 -3.159 0.921 1.00 90.38 69 SER A N 1
ATOM 515 C CA . SER A 1 69 ? 4.802 -3.608 2.181 1.00 90.38 69 SER A CA 1
ATOM 516 C C . SER A 1 69 ? 4.341 -2.761 3.370 1.00 90.38 69 SER A C 1
ATOM 518 O O . SER A 1 69 ? 3.968 -3.303 4.411 1.00 90.38 69 SER A O 1
ATOM 520 N N . LEU A 1 70 ? 4.295 -1.434 3.204 1.00 92.12 70 LEU A N 1
ATOM 521 C CA . LEU A 1 70 ? 3.789 -0.523 4.232 1.00 92.12 70 LEU A CA 1
ATOM 522 C C . LEU A 1 70 ? 2.303 -0.771 4.523 1.00 92.12 70 LEU A C 1
ATOM 524 O O . LEU A 1 70 ? 1.907 -0.827 5.685 1.00 92.12 70 LEU A O 1
ATOM 528 N N . ILE A 1 71 ? 1.484 -0.966 3.485 1.00 93.50 71 ILE A N 1
ATOM 529 C CA . ILE A 1 71 ? 0.055 -1.274 3.640 1.00 93.50 71 ILE A CA 1
ATOM 530 C C . ILE A 1 71 ? -0.144 -2.592 4.392 1.00 93.50 71 ILE A C 1
ATOM 532 O O . ILE A 1 71 ? -0.975 -2.649 5.298 1.00 93.50 71 ILE A O 1
ATOM 536 N N . GLY A 1 72 ? 0.638 -3.628 4.074 1.00 91.94 72 GLY A N 1
ATOM 537 C CA . GLY A 1 72 ? 0.609 -4.897 4.801 1.00 91.94 72 GLY A CA 1
ATOM 538 C C . GLY A 1 72 ? 0.923 -4.722 6.289 1.00 91.94 72 GLY A C 1
ATOM 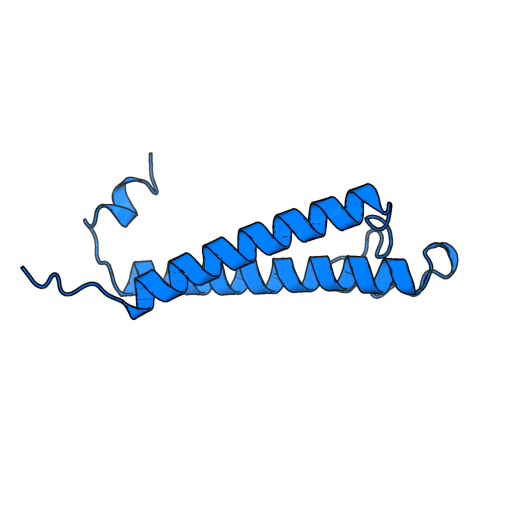539 O O . GLY A 1 72 ? 0.209 -5.249 7.141 1.00 91.94 72 GLY A O 1
ATOM 540 N N . LEU A 1 73 ? 1.930 -3.910 6.620 1.00 93.69 73 LEU A N 1
ATOM 541 C CA . LEU A 1 73 ? 2.277 -3.600 8.008 1.00 93.69 73 LEU A CA 1
ATOM 542 C C . LEU A 1 73 ? 1.156 -2.834 8.731 1.00 93.69 73 LEU A C 1
ATOM 544 O O . LEU A 1 73 ? 0.781 -3.193 9.849 1.00 93.69 73 LEU A O 1
ATOM 548 N N . LEU A 1 74 ? 0.567 -1.824 8.086 1.00 92.56 74 LEU A N 1
ATOM 549 C CA . LEU A 1 74 ? -0.572 -1.080 8.633 1.00 92.56 74 LEU A CA 1
ATOM 550 C C . LEU A 1 74 ? -1.804 -1.978 8.837 1.00 92.56 74 LEU A C 1
ATOM 552 O O . LEU A 1 74 ? -2.514 -1.826 9.832 1.00 92.56 74 LEU A O 1
ATOM 556 N N . ALA A 1 75 ? -2.035 -2.949 7.949 1.00 92.81 75 ALA A N 1
ATOM 557 C CA . ALA A 1 75 ? -3.108 -3.929 8.090 1.00 92.81 75 ALA A CA 1
ATOM 558 C C . ALA A 1 75 ? -2.893 -4.851 9.302 1.00 92.81 75 ALA A C 1
ATOM 560 O O . ALA A 1 75 ? -3.837 -5.104 10.051 1.00 92.81 75 ALA A O 1
ATOM 561 N N . ILE A 1 76 ? -1.655 -5.296 9.553 1.00 92.81 76 ILE A N 1
ATOM 562 C CA . ILE A 1 76 ? -1.308 -6.071 10.756 1.00 92.81 76 ILE A CA 1
ATOM 563 C C . ILE A 1 76 ? -1.562 -5.238 12.016 1.00 92.81 76 ILE A C 1
ATOM 565 O O . ILE A 1 76 ? -2.187 -5.727 12.959 1.00 92.81 76 ILE A O 1
ATOM 569 N N . ILE A 1 77 ? -1.145 -3.968 12.028 1.00 92.00 77 ILE A N 1
ATOM 570 C CA . ILE A 1 77 ? -1.423 -3.049 13.142 1.00 92.00 77 ILE A CA 1
ATOM 571 C C . ILE A 1 77 ? -2.935 -2.919 13.360 1.00 92.00 77 ILE A C 1
ATOM 573 O O . ILE A 1 77 ? -3.393 -3.012 14.500 1.00 92.00 77 ILE A O 1
ATOM 577 N N . MET A 1 78 ? -3.718 -2.776 12.284 1.00 88.00 78 MET A N 1
ATOM 578 C CA . MET A 1 78 ? -5.179 -2.726 12.360 1.00 88.00 78 MET A CA 1
ATOM 579 C C . MET A 1 78 ? -5.761 -3.991 12.991 1.00 88.00 78 MET A C 1
ATOM 581 O O . MET A 1 78 ? -6.614 -3.896 13.872 1.00 88.00 78 MET A O 1
ATOM 585 N N . ALA A 1 79 ? -5.296 -5.167 12.562 1.00 87.56 79 ALA A N 1
ATOM 586 C CA . ALA A 1 79 ? -5.763 -6.456 13.060 1.00 87.56 79 ALA A CA 1
ATOM 587 C C . ALA A 1 79 ? -5.440 -6.629 14.551 1.00 87.56 79 ALA A C 1
ATOM 589 O O . ALA A 1 79 ? -6.327 -6.950 15.343 1.00 87.56 79 ALA A O 1
ATOM 590 N N . VAL A 1 80 ? -4.203 -6.325 14.959 1.00 88.50 80 VAL A N 1
ATOM 591 C CA . VAL A 1 80 ? -3.779 -6.368 16.367 1.00 88.50 80 VAL A CA 1
ATOM 592 C C . VAL A 1 80 ? -4.581 -5.378 17.211 1.00 88.50 80 VAL A C 1
ATOM 594 O O . VAL A 1 80 ? -5.013 -5.718 18.315 1.00 88.50 80 VAL A O 1
ATOM 597 N N . TRP A 1 81 ? -4.816 -4.164 16.708 1.00 86.06 81 TRP A N 1
ATOM 598 C CA . TRP A 1 81 ? -5.600 -3.157 17.420 1.00 86.06 81 TRP A CA 1
ATOM 599 C C . TRP A 1 81 ? -7.066 -3.570 17.553 1.00 86.06 81 TRP A C 1
ATOM 601 O O . TRP A 1 81 ? -7.633 -3.460 18.641 1.00 86.06 81 TRP A O 1
ATOM 611 N N . ALA A 1 82 ? -7.655 -4.132 16.495 1.00 84.25 82 ALA A N 1
ATOM 612 C CA . ALA A 1 82 ? -9.007 -4.671 16.519 1.00 84.25 82 ALA A CA 1
ATOM 613 C C . ALA A 1 82 ? -9.136 -5.823 17.529 1.00 84.25 82 ALA A C 1
ATOM 615 O O . ALA A 1 82 ? -10.060 -5.814 18.339 1.00 84.25 82 ALA A O 1
ATOM 616 N N . TRP A 1 83 ? -8.187 -6.765 17.553 1.00 81.81 83 TRP A N 1
ATOM 617 C CA . TRP A 1 83 ? -8.179 -7.876 18.513 1.00 81.81 83 TRP A CA 1
ATOM 618 C C . TRP A 1 83 ? -7.995 -7.427 19.963 1.00 81.81 83 TRP A C 1
ATOM 620 O O . TRP A 1 83 ? -8.603 -8.005 20.862 1.00 81.81 83 TRP A O 1
ATOM 630 N N . ARG A 1 84 ? -7.179 -6.395 20.208 1.00 79.56 84 ARG A N 1
ATOM 631 C CA . ARG A 1 84 ? -6.974 -5.837 21.553 1.00 79.56 84 ARG A CA 1
ATOM 632 C C . ARG A 1 84 ? -8.158 -5.010 22.043 1.00 79.56 84 ARG A C 1
ATOM 634 O O . ARG A 1 84 ? -8.451 -5.020 23.234 1.00 79.56 84 ARG A O 1
ATOM 641 N N . ARG A 1 85 ? -8.809 -4.261 21.150 1.00 72.88 85 ARG A N 1
ATOM 642 C CA . ARG A 1 85 ? -9.882 -3.321 21.506 1.00 72.88 85 ARG A CA 1
ATOM 643 C C . ARG A 1 85 ? -11.258 -3.981 21.536 1.00 72.88 85 ARG A C 1
ATOM 645 O O . ARG A 1 85 ? -12.089 -3.592 22.352 1.00 72.88 85 ARG A O 1
ATOM 652 N N . PHE A 1 86 ? -11.498 -4.970 20.679 1.00 67.19 86 PHE A N 1
ATOM 653 C CA . PHE A 1 86 ? -12.775 -5.665 20.574 1.00 67.19 86 PHE A CA 1
ATOM 654 C C . PHE A 1 86 ? -12.636 -7.112 21.075 1.00 67.19 86 PHE A C 1
ATOM 656 O O . PHE A 1 86 ? -12.202 -8.009 20.354 1.00 67.19 86 PHE A O 1
ATOM 663 N N . ALA A 1 87 ? -13.003 -7.336 22.3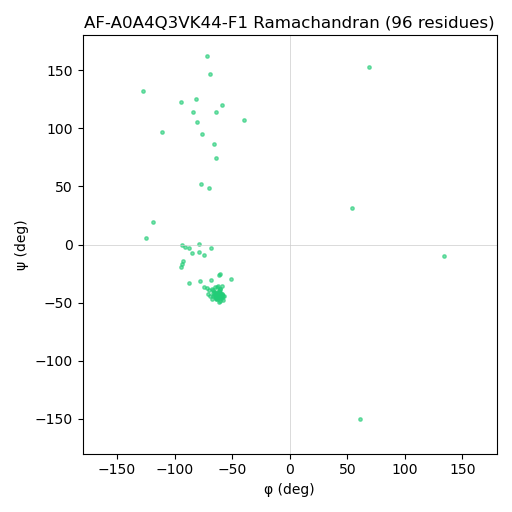41 1.00 54.47 87 ALA A N 1
ATOM 664 C CA . ALA A 1 87 ? -13.002 -8.655 22.973 1.00 54.47 87 ALA A CA 1
ATOM 665 C C . ALA A 1 87 ? -14.132 -9.571 22.448 1.00 54.47 87 ALA A C 1
ATOM 667 O O . ALA A 1 87 ? -15.095 -9.123 21.825 1.00 54.47 87 ALA A O 1
ATOM 668 N N . ARG A 1 88 ? -13.975 -10.883 22.693 1.00 46.44 88 ARG A N 1
ATOM 669 C CA . ARG A 1 88 ? -14.762 -12.006 22.144 1.00 46.44 88 ARG A CA 1
ATOM 670 C C . ARG A 1 88 ? -16.280 -11.713 22.052 1.00 46.44 88 ARG A C 1
ATOM 672 O O . ARG A 1 88 ? -16.960 -11.766 23.066 1.00 46.44 88 ARG A O 1
ATOM 679 N N . GLY A 1 89 ? -16.814 -11.502 20.841 1.00 52.56 89 GLY A N 1
ATOM 680 C CA . GLY A 1 89 ? -18.270 -11.452 20.596 1.00 52.56 89 GLY A CA 1
ATOM 681 C C . GLY A 1 89 ? -18.786 -10.295 19.730 1.00 52.56 89 GLY A C 1
ATOM 682 O O . GLY A 1 89 ? -19.940 -10.332 19.315 1.00 52.56 89 GLY A O 1
ATOM 683 N N . SER A 1 90 ? -17.962 -9.297 19.400 1.00 52.50 90 SER A N 1
ATOM 684 C CA . SER A 1 90 ? -18.346 -8.247 18.446 1.00 52.50 90 SER A CA 1
ATOM 685 C C . SER A 1 90 ? -18.454 -8.795 17.013 1.00 52.50 90 SER A C 1
ATOM 687 O O . SER A 1 90 ? -17.707 -9.695 16.617 1.00 52.50 90 SER A O 1
ATOM 689 N N . ALA A 1 91 ? -19.382 -8.248 16.217 1.00 58.00 91 ALA A N 1
ATOM 690 C CA . ALA A 1 91 ? -19.665 -8.679 14.840 1.00 58.00 91 ALA A CA 1
ATOM 691 C C . ALA A 1 91 ? -18.408 -8.776 13.948 1.00 58.00 91 ALA A C 1
ATOM 693 O O . ALA A 1 91 ? -18.323 -9.650 13.089 1.00 58.00 91 ALA A O 1
ATOM 694 N N . THR A 1 92 ? -17.388 -7.960 14.223 1.00 55.41 92 THR A N 1
ATOM 695 C CA . THR A 1 92 ? -16.077 -7.955 13.558 1.00 55.41 92 THR A CA 1
ATOM 696 C C . THR A 1 92 ? -15.293 -9.265 13.683 1.00 55.41 92 THR A C 1
ATOM 698 O O . THR A 1 92 ? -14.480 -9.558 12.815 1.00 55.41 92 THR A O 1
ATOM 701 N N . ARG A 1 93 ? -15.530 -10.088 14.716 1.00 51.44 93 ARG A N 1
ATOM 702 C CA . ARG A 1 93 ? -14.897 -11.414 14.859 1.00 51.44 93 ARG A CA 1
ATOM 703 C C . ARG A 1 93 ? -15.746 -12.553 14.288 1.00 51.44 93 ARG A C 1
ATOM 705 O O . ARG A 1 93 ? -15.228 -13.641 14.077 1.00 51.44 93 ARG A O 1
ATOM 712 N N . ARG A 1 94 ? -17.045 -12.332 14.059 1.00 49.56 94 ARG A N 1
ATOM 713 C CA . ARG A 1 94 ? -17.976 -13.375 13.589 1.00 49.56 94 ARG A CA 1
ATOM 714 C C . ARG A 1 94 ? -17.830 -13.648 12.088 1.00 49.56 94 ARG A C 1
ATOM 716 O O . ARG A 1 94 ? -17.968 -14.792 11.687 1.00 49.56 94 ARG A O 1
ATOM 723 N N . TYR A 1 95 ? -17.459 -12.632 11.307 1.00 54.28 95 TYR A N 1
ATOM 724 C CA . TYR A 1 95 ? -17.160 -12.757 9.871 1.00 54.28 95 TYR A CA 1
ATOM 725 C C . TYR A 1 95 ? -15.701 -13.118 9.558 1.00 54.28 95 TYR A C 1
ATOM 727 O O . TYR A 1 95 ? -15.357 -13.312 8.405 1.00 54.28 95 TYR A O 1
ATOM 735 N N . ALA A 1 96 ? -14.827 -13.224 10.563 1.00 54.97 96 ALA A N 1
ATOM 736 C CA . ALA A 1 96 ? -13.464 -13.725 10.357 1.00 54.97 96 ALA A CA 1
ATOM 737 C C . ALA A 1 96 ? -13.405 -15.266 10.245 1.00 54.97 96 ALA A C 1
ATOM 739 O O . ALA A 1 96 ? -12.339 -15.814 9.984 1.00 54.97 96 ALA A O 1
ATOM 740 N N . TYR A 1 97 ? -14.532 -15.955 10.475 1.00 51.12 97 TYR A N 1
ATOM 741 C CA . TYR A 1 97 ? -14.666 -17.419 10.453 1.00 51.12 97 TYR A CA 1
ATOM 742 C C . TYR A 1 97 ? -15.763 -17.926 9.495 1.00 51.12 97 TYR A C 1
ATOM 744 O O . TYR A 1 97 ? -16.057 -19.119 9.514 1.00 51.12 97 TYR A O 1
ATOM 752 N N . ALA A 1 98 ? -16.397 -17.044 8.718 1.00 47.97 98 ALA A N 1
ATOM 753 C CA . ALA A 1 98 ? -17.426 -17.378 7.731 1.00 47.97 98 ALA A CA 1
ATOM 754 C C . ALA A 1 98 ? -16.939 -16.954 6.346 1.00 47.97 98 ALA A C 1
ATOM 756 O O . ALA A 1 98 ? -17.133 -17.742 5.399 1.00 47.97 98 ALA A O 1
#

Sequence (98 aa):
MPENRNTGFVAFAWSLLVLNVAAVGWGVFLRAGRFGDGCGGNWPLCGESNPVRGQISRLIEGSHRAMTSLIGLLAIIMAVWAWRRFARGSATRRYAYA